Protein AF-A0AAV3P785-F1 (afdb_monomer_lite)

Secondary structure (DSSP, 8-state):
-EEEETTEEEE----HHHHHHHHHHHSPPSS---PPP-------------------------GGGTTT------SS-EEEEES-SS-TT-EEEEETTS-HHHHHHHHHHHHHTGGGS-SSGGG--SS-HHHH-------TT---

Foldseek 3Di:
DWDDDPVGIDDDDDDPVVVVVVVVVPQDDPDDDDDDPDDDDDDDDDDDDDDDDDDDDPPPVDVVVVVPPPVRDPPAAWDWDALDPVCRVLIDTDGPPDDPVVVVVVSVVCNVCVVVDDPDPVSDPDDDCVRVDDDDPDDPPPDD

Radius of gyration: 24.64 Å; chains: 1; bounding box: 55×55×48 Å

Organism: Lithospermum erythrorhizon (NCBI:txid34254)

pLDDT: mean 71.27, std 21.56, range [28.8, 97.62]

Structure (mmCIF, N/CA/C/O backbone):
data_AF-A0AAV3P785-F1
#
_entry.id   AF-A0AAV3P785-F1
#
loop_
_atom_site.group_PDB
_atom_site.id
_atom_site.type_symbol
_atom_site.label_atom_id
_atom_site.label_alt_id
_atom_site.label_comp_id
_atom_site.label_asym_id
_atom_site.label_entity_id
_atom_site.label_seq_id
_atom_site.pdbx_PDB_ins_code
_atom_site.Cartn_x
_atom_site.Cartn_y
_atom_site.Cartn_z
_atom_site.occupancy
_atom_site.B_iso_or_equiv
_atom_site.auth_seq_id
_atom_site.auth_comp_id
_atom_site.auth_asym_id
_atom_site.auth_atom_id
_atom_site.pdbx_PDB_model_num
ATOM 1 N N . MET A 1 1 ? 19.472 12.883 -23.650 1.00 85.12 1 MET A N 1
ATOM 2 C CA . MET A 1 1 ? 18.174 13.030 -24.345 1.00 85.12 1 MET A CA 1
ATOM 3 C C . MET A 1 1 ? 18.385 13.900 -25.568 1.00 85.12 1 MET A C 1
ATOM 5 O O . MET A 1 1 ? 19.008 14.945 -25.435 1.00 85.12 1 MET A O 1
ATOM 9 N N . LYS A 1 2 ? 17.897 13.486 -26.735 1.00 92.38 2 LYS A N 1
ATOM 10 C CA . LYS A 1 2 ? 17.993 14.265 -27.976 1.00 92.38 2 LYS A CA 1
ATOM 11 C C . LYS A 1 2 ? 16.646 14.924 -28.274 1.00 92.38 2 LYS A C 1
ATOM 13 O O . LYS A 1 2 ? 15.620 14.297 -28.031 1.00 92.38 2 LYS A O 1
ATOM 18 N N . PHE A 1 3 ? 16.637 16.168 -28.745 1.00 88.88 3 PHE A N 1
ATOM 19 C CA . PHE A 1 3 ? 15.410 16.920 -29.028 1.00 88.88 3 PHE A CA 1
ATOM 20 C C . PHE A 1 3 ? 15.550 17.790 -30.289 1.00 88.88 3 PHE A C 1
ATOM 22 O O . PHE A 1 3 ? 16.655 18.249 -30.590 1.00 88.88 3 PHE A O 1
ATOM 29 N N . PRO A 1 4 ? 14.461 18.022 -31.046 1.00 86.19 4 PRO A N 1
ATOM 30 C CA . PRO A 1 4 ? 14.509 18.852 -32.246 1.00 86.19 4 PRO A CA 1
ATOM 31 C C . PRO A 1 4 ? 14.792 20.322 -31.917 1.00 86.19 4 PRO A C 1
ATOM 33 O O . PRO A 1 4 ? 14.276 20.869 -30.944 1.00 86.19 4 PRO A O 1
ATOM 36 N N . THR A 1 5 ? 15.580 20.977 -32.761 1.00 92.12 5 THR A N 1
ATOM 37 C CA . THR A 1 5 ? 15.847 22.421 -32.740 1.00 92.12 5 THR A CA 1
ATOM 38 C C . THR A 1 5 ? 15.771 22.978 -34.164 1.00 92.12 5 THR A C 1
ATOM 40 O O . THR A 1 5 ? 15.839 22.223 -35.133 1.00 92.12 5 THR A O 1
ATOM 43 N N . THR A 1 6 ? 15.666 24.301 -34.317 1.00 89.25 6 THR A N 1
ATOM 44 C CA . THR A 1 6 ? 15.613 24.969 -35.635 1.00 89.25 6 THR A CA 1
ATOM 45 C C . THR A 1 6 ? 16.857 24.729 -36.501 1.00 89.25 6 THR A C 1
ATOM 47 O O . THR A 1 6 ? 16.780 24.884 -37.714 1.00 89.25 6 THR A O 1
ATOM 50 N N . GLY A 1 7 ? 17.984 24.329 -35.898 1.00 91.50 7 GLY A N 1
ATOM 51 C CA . GLY A 1 7 ? 19.245 24.017 -36.582 1.00 91.50 7 GLY A CA 1
ATOM 52 C C . GLY A 1 7 ? 19.640 22.535 -36.580 1.00 91.50 7 GLY A C 1
ATOM 53 O O . GLY A 1 7 ? 20.796 22.233 -36.860 1.00 91.50 7 GLY A O 1
ATOM 54 N N . GLY A 1 8 ? 18.735 21.613 -36.230 1.00 90.62 8 GLY A N 1
ATOM 55 C CA . GLY A 1 8 ? 19.022 20.174 -36.176 1.00 90.62 8 GLY A CA 1
ATOM 56 C C . GLY A 1 8 ? 18.657 19.543 -34.835 1.00 90.62 8 GLY A C 1
ATOM 57 O O . GLY A 1 8 ? 17.701 19.956 -34.183 1.00 90.62 8 GLY A O 1
ATOM 58 N N . VAL A 1 9 ? 19.400 18.527 -34.403 1.00 90.19 9 VAL A N 1
ATOM 59 C CA . VAL A 1 9 ? 19.112 17.807 -33.153 1.00 90.19 9 VAL A CA 1
ATOM 60 C C . VAL A 1 9 ? 20.008 18.325 -32.030 1.00 90.19 9 VAL A C 1
ATOM 62 O O . VAL A 1 9 ? 21.229 18.214 -32.105 1.00 90.19 9 VAL A O 1
ATOM 65 N N . GLY A 1 10 ? 19.397 18.865 -30.977 1.00 90.44 10 GLY A N 1
ATOM 66 C CA . GLY A 1 10 ? 20.078 19.200 -29.730 1.00 90.44 10 GLY A CA 1
ATOM 67 C C . GLY A 1 10 ? 20.199 17.980 -28.818 1.00 90.44 10 GLY A C 1
ATOM 68 O O . GLY A 1 10 ? 19.344 17.095 -28.837 1.00 90.44 10 GLY A O 1
ATOM 69 N N . GLU A 1 11 ? 21.246 17.930 -27.995 1.00 93.44 11 GLU A N 1
ATOM 70 C CA . GLU A 1 11 ? 21.455 16.865 -27.012 1.00 93.44 11 GLU A CA 1
ATOM 71 C C . GLU A 1 11 ? 21.589 17.442 -25.596 1.00 93.44 11 GLU A C 1
ATOM 73 O O . GLU A 1 11 ? 22.403 18.324 -25.331 1.00 93.44 11 GLU A O 1
ATOM 78 N N . ALA A 1 12 ? 20.768 16.940 -24.675 1.00 88.81 12 ALA A N 1
ATOM 79 C CA . ALA A 1 12 ? 20.828 17.208 -23.244 1.00 88.81 12 ALA A CA 1
ATOM 80 C C . ALA A 1 12 ? 21.408 15.991 -22.518 1.00 88.81 12 ALA A C 1
ATOM 82 O O . ALA A 1 12 ? 20.797 14.920 -22.508 1.00 88.81 12 ALA A O 1
ATOM 83 N N . LEU A 1 13 ? 22.562 16.157 -21.878 1.00 84.69 13 LEU A N 1
ATOM 84 C CA . LEU A 1 13 ? 23.165 15.134 -21.025 1.00 84.69 13 LEU A CA 1
ATOM 85 C C . LEU A 1 13 ? 22.812 15.410 -19.561 1.00 84.69 13 LEU A C 1
ATOM 87 O O . LEU A 1 13 ? 22.866 16.552 -19.104 1.00 84.69 13 LEU A O 1
ATOM 91 N N . GLY A 1 14 ? 22.427 14.361 -18.836 1.00 86.44 14 GLY A N 1
ATOM 92 C CA . GLY A 1 14 ? 22.225 14.440 -17.393 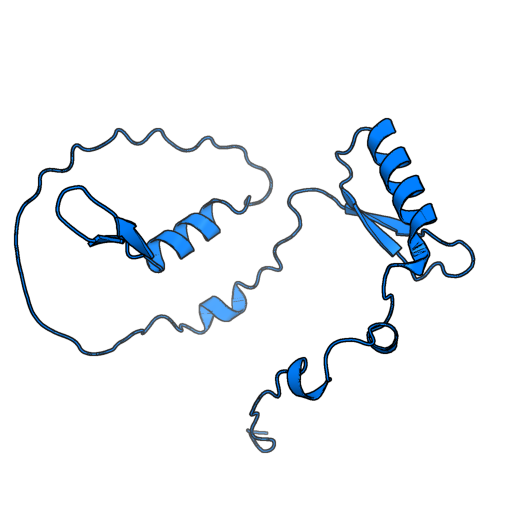1.00 86.44 14 GLY A CA 1
ATOM 93 C C . GLY A 1 14 ? 23.567 14.449 -16.663 1.00 86.44 14 GLY A C 1
ATOM 94 O O . GLY A 1 14 ? 24.469 13.695 -17.013 1.00 86.44 14 GLY A O 1
ATOM 95 N N . ASP A 1 15 ? 23.696 15.281 -15.632 1.00 88.25 15 ASP A N 1
ATOM 96 C CA . ASP A 1 15 ? 24.857 15.282 -14.740 1.00 88.25 15 ASP A CA 1
ATOM 97 C C . ASP A 1 15 ? 24.559 14.377 -13.541 1.00 88.25 15 ASP A C 1
ATOM 99 O O . ASP A 1 15 ? 23.814 14.753 -12.633 1.00 88.25 15 ASP A O 1
ATOM 103 N N . GLN A 1 16 ? 25.124 13.168 -13.550 1.00 82.69 16 GLN A N 1
ATOM 104 C CA . GLN A 1 16 ? 24.885 12.168 -12.509 1.00 82.69 16 GLN A CA 1
ATOM 105 C C . GLN A 1 16 ? 25.326 12.656 -11.121 1.00 82.69 16 GLN A C 1
ATOM 107 O O . GLN A 1 16 ? 24.629 12.392 -10.141 1.00 82.69 16 GLN A O 1
ATOM 112 N N . LYS A 1 17 ? 26.428 13.417 -11.024 1.00 84.94 17 LYS A N 1
ATOM 113 C CA . LYS A 1 17 ? 26.933 13.946 -9.746 1.00 84.94 17 LYS A CA 1
ATOM 114 C C . LYS A 1 17 ? 25.983 14.999 -9.190 1.00 84.94 17 LYS A C 1
ATOM 116 O O . LYS A 1 17 ? 25.589 14.922 -8.028 1.00 84.94 17 LYS A O 1
ATOM 121 N N . ARG A 1 18 ? 25.540 15.945 -10.025 1.00 78.06 18 ARG A N 1
ATOM 122 C CA . ARG A 1 18 ? 24.526 16.932 -9.618 1.00 78.06 18 ARG A CA 1
ATOM 123 C C . ARG A 1 18 ? 23.194 16.283 -9.275 1.00 78.06 18 ARG A C 1
ATOM 125 O O . ARG A 1 18 ? 22.579 16.694 -8.299 1.00 78.06 18 ARG A O 1
ATOM 132 N N . ASN A 1 19 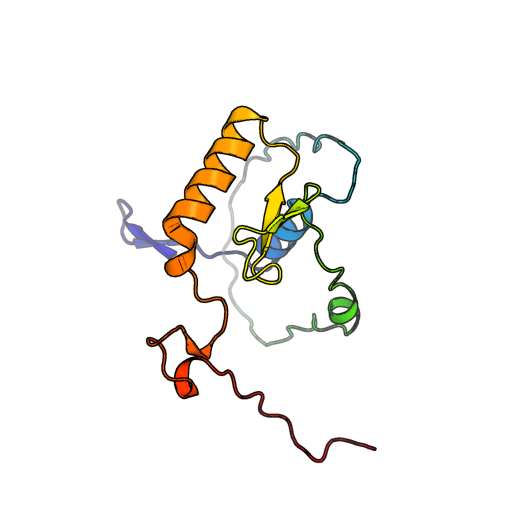? 22.764 15.277 -10.033 1.00 76.94 19 ASN A N 1
ATOM 133 C CA . ASN A 1 19 ? 21.508 14.579 -9.771 1.00 76.94 19 ASN A CA 1
ATOM 134 C C . ASN A 1 19 ? 21.557 13.850 -8.419 1.00 76.94 19 ASN A C 1
ATOM 136 O O . ASN A 1 19 ? 20.662 14.009 -7.590 1.00 76.94 19 ASN A O 1
ATOM 140 N N . ARG A 1 20 ? 22.670 13.162 -8.137 1.00 77.38 20 ARG A N 1
ATOM 141 C CA . ARG A 1 20 ? 22.922 12.514 -6.846 1.00 77.38 20 ARG A CA 1
ATOM 142 C C . ARG A 1 20 ? 22.854 13.505 -5.685 1.00 77.38 20 ARG A C 1
ATOM 144 O O . ARG A 1 20 ? 22.157 13.250 -4.706 1.00 77.38 20 ARG A O 1
ATOM 151 N N . VAL A 1 21 ? 23.525 14.650 -5.812 1.00 77.88 21 VAL A N 1
ATOM 152 C CA . VAL A 1 21 ? 23.503 15.704 -4.786 1.00 77.88 21 VAL A CA 1
ATOM 153 C C . VAL A 1 21 ? 22.098 16.298 -4.628 1.00 77.88 21 VAL A C 1
ATOM 155 O O . VAL A 1 21 ? 21.633 16.453 -3.503 1.00 77.88 21 VAL A O 1
ATOM 158 N N . CYS A 1 22 ? 21.386 16.593 -5.721 1.00 76.81 22 CYS A N 1
ATOM 159 C CA . CYS A 1 22 ? 20.010 17.102 -5.669 1.00 76.81 22 CYS A CA 1
ATOM 160 C C . CYS A 1 22 ? 19.070 16.142 -4.939 1.00 76.81 22 CYS A C 1
ATOM 162 O O . CYS A 1 22 ? 18.327 16.583 -4.068 1.00 76.81 22 CYS A O 1
ATOM 164 N N . TYR A 1 23 ? 19.148 14.847 -5.245 1.00 76.44 23 TYR A N 1
ATOM 165 C CA . TYR A 1 23 ? 18.356 13.820 -4.580 1.00 76.44 23 TYR A CA 1
ATOM 166 C C . TYR A 1 23 ? 18.672 13.739 -3.077 1.00 76.44 23 TYR A C 1
ATOM 168 O O . TYR A 1 23 ? 17.773 13.694 -2.245 1.00 76.44 23 TYR A O 1
ATOM 176 N N . GLN A 1 24 ? 19.952 13.777 -2.697 1.00 77.06 24 GLN A N 1
ATOM 177 C CA . GLN A 1 24 ? 20.350 13.778 -1.283 1.00 77.06 24 GLN A CA 1
ATOM 178 C C . GLN A 1 24 ? 19.868 15.025 -0.524 1.00 77.06 24 GLN A C 1
ATOM 180 O O . GLN A 1 24 ? 19.623 14.953 0.679 1.00 77.06 24 GLN A O 1
ATOM 185 N N . LEU A 1 25 ? 19.752 16.170 -1.202 1.00 76.75 25 LEU A N 1
ATOM 186 C CA . LEU A 1 25 ? 19.262 17.419 -0.615 1.00 76.75 25 LEU A CA 1
ATOM 187 C C . LEU A 1 25 ? 17.733 17.498 -0.547 1.00 76.75 25 LEU A C 1
ATOM 189 O O . LEU A 1 25 ? 17.220 18.163 0.348 1.00 76.75 25 LEU A O 1
ATOM 193 N N . SER A 1 26 ? 17.015 16.864 -1.478 1.00 71.06 26 SER A N 1
ATOM 194 C CA . SER A 1 26 ? 15.549 16.885 -1.517 1.00 71.06 26 SER A CA 1
ATOM 195 C C . SER A 1 26 ? 14.905 15.918 -0.528 1.00 71.06 26 SER A C 1
ATOM 197 O O . SER A 1 26 ? 13.725 16.067 -0.222 1.00 71.06 26 SER A O 1
ATOM 199 N N . VAL A 1 27 ? 15.655 14.941 -0.017 1.00 62.53 27 VAL A N 1
ATOM 200 C CA . VAL A 1 27 ? 15.192 14.073 1.068 1.00 62.53 27 VAL A CA 1
ATOM 201 C C . VAL A 1 27 ? 15.182 14.878 2.377 1.00 62.53 27 VAL A C 1
ATOM 203 O O . VAL A 1 27 ? 16.239 15.361 2.799 1.00 62.53 27 VAL A O 1
ATOM 206 N N . PRO A 1 28 ? 14.024 15.023 3.047 1.00 59.47 28 PRO A N 1
ATOM 207 C CA . PRO A 1 28 ? 13.929 15.737 4.312 1.00 59.47 28 PRO A CA 1
ATOM 208 C C . PRO A 1 28 ? 14.841 15.088 5.354 1.00 59.47 28 PRO A C 1
ATOM 210 O O . PRO A 1 28 ? 14.672 13.927 5.723 1.00 59.47 28 PRO A O 1
ATOM 213 N N . ARG A 1 29 ? 15.825 15.843 5.846 1.00 56.97 29 ARG A N 1
ATOM 214 C CA . ARG A 1 29 ? 16.516 15.485 7.088 1.00 56.97 29 ARG A CA 1
ATOM 215 C C . ARG A 1 29 ? 15.552 15.850 8.208 1.00 56.97 29 ARG A C 1
ATOM 217 O O . ARG A 1 29 ? 15.062 16.976 8.206 1.00 56.97 29 ARG A O 1
ATOM 224 N N . GLY A 1 30 ? 15.241 14.895 9.082 1.00 49.81 30 GLY A N 1
ATOM 225 C CA . GLY A 1 30 ? 14.238 15.035 10.140 1.00 49.81 30 GLY A CA 1
ATOM 226 C C . GLY A 1 30 ? 14.169 16.440 10.755 1.00 49.81 30 GLY A C 1
ATOM 227 O O . GLY A 1 30 ? 15.192 17.023 11.109 1.00 49.81 30 GLY A O 1
ATOM 228 N N . SER A 1 31 ? 12.944 16.971 10.804 1.00 43.19 31 SER A N 1
ATOM 229 C CA . SER A 1 31 ? 12.486 18.108 11.614 1.00 43.19 31 SER A CA 1
ATOM 230 C C . SER A 1 31 ? 13.480 19.263 11.827 1.00 43.19 31 SER A C 1
ATOM 232 O O . SER A 1 31 ? 13.922 19.522 12.944 1.00 43.19 31 SER A O 1
ATOM 234 N N . SER A 1 32 ? 13.780 20.032 10.782 1.00 41.03 32 SER A N 1
ATOM 235 C CA . SER A 1 32 ? 14.023 21.472 10.946 1.00 41.03 32 SER A CA 1
ATOM 236 C C . SER A 1 32 ? 13.842 22.171 9.604 1.00 41.03 32 SER A C 1
ATOM 238 O O . SER A 1 32 ? 14.700 22.088 8.724 1.00 41.03 32 SER A O 1
ATOM 240 N N . LEU A 1 33 ? 12.706 22.851 9.439 1.00 49.06 33 LEU A N 1
ATOM 241 C CA . LEU A 1 33 ? 12.513 23.830 8.375 1.00 49.06 33 LEU A CA 1
ATOM 242 C C . LEU A 1 33 ? 13.620 24.884 8.494 1.00 49.06 33 LEU A C 1
ATOM 244 O O . LEU A 1 33 ? 13.569 25.764 9.351 1.00 49.06 33 LEU A O 1
ATOM 248 N N . LYS A 1 34 ? 14.631 24.806 7.632 1.00 38.78 34 LYS A N 1
ATOM 249 C CA . LYS A 1 34 ? 15.450 25.967 7.293 1.00 38.78 34 LYS A CA 1
ATOM 250 C C . LYS A 1 34 ? 15.325 26.170 5.799 1.00 38.78 34 LYS A C 1
ATOM 252 O O . LYS A 1 34 ? 15.761 25.326 5.018 1.00 38.78 34 LYS A O 1
ATOM 257 N N . GLU A 1 35 ? 14.665 27.264 5.430 1.00 34.25 35 GLU A N 1
ATOM 258 C CA . GLU A 1 35 ? 14.512 27.668 4.038 1.00 34.25 35 GLU A CA 1
ATOM 259 C C . GLU A 1 35 ? 15.870 27.658 3.316 1.00 34.25 35 GLU A C 1
ATOM 261 O O . GLU A 1 35 ? 16.889 28.062 3.891 1.00 34.25 35 GLU A O 1
ATOM 266 N N . PRO A 1 36 ? 15.915 27.219 2.048 1.00 44.34 36 PRO A N 1
ATOM 267 C CA . PRO A 1 36 ? 17.144 27.256 1.278 1.00 44.34 36 PRO A CA 1
ATOM 268 C C . PRO A 1 36 ? 17.557 28.717 1.013 1.00 44.34 36 PRO A C 1
ATOM 270 O O . PRO A 1 36 ? 16.724 29.538 0.618 1.00 44.34 36 PRO A O 1
ATOM 273 N N . PRO A 1 37 ? 18.847 29.076 1.163 1.00 39.22 37 PRO A N 1
ATOM 274 C CA . PRO A 1 37 ? 19.304 30.426 0.870 1.00 39.22 37 PRO A CA 1
ATOM 275 C C . PRO A 1 37 ? 19.138 30.728 -0.625 1.00 39.22 37 PRO A C 1
ATOM 277 O O . PRO A 1 37 ? 19.640 29.997 -1.485 1.00 39.22 37 PRO A O 1
ATOM 280 N N . LYS A 1 38 ? 18.458 31.840 -0.934 1.00 40.94 38 LYS A N 1
ATOM 281 C CA . LYS A 1 38 ? 18.265 32.377 -2.290 1.00 40.94 38 LYS A CA 1
ATOM 282 C C . LYS A 1 38 ? 19.623 32.668 -2.944 1.00 40.94 38 LYS A C 1
ATOM 284 O O . LYS A 1 38 ? 20.186 33.749 -2.775 1.00 40.94 38 LYS A O 1
ATOM 289 N N . LYS A 1 39 ? 20.167 31.724 -3.717 1.00 43.03 39 LYS A N 1
ATOM 290 C CA . LYS A 1 39 ? 21.368 31.969 -4.530 1.00 43.03 39 LYS A CA 1
ATOM 291 C C . LYS A 1 39 ? 20.976 32.726 -5.800 1.00 43.03 39 LYS A C 1
ATOM 293 O O . LYS A 1 39 ? 20.261 32.213 -6.659 1.00 43.03 39 LYS A O 1
ATOM 298 N N . LYS A 1 40 ? 21.446 33.973 -5.899 1.00 38.12 40 LYS A N 1
ATOM 299 C CA . LYS A 1 40 ? 21.313 34.842 -7.075 1.00 38.12 40 LYS A CA 1
ATOM 300 C C . LYS A 1 40 ? 21.869 34.135 -8.318 1.00 38.12 40 LYS A C 1
ATOM 302 O O . LYS A 1 40 ? 22.976 33.602 -8.295 1.00 38.12 40 LYS A O 1
ATOM 307 N N . ARG A 1 41 ? 21.100 34.163 -9.410 1.00 39.19 41 ARG A N 1
ATOM 308 C CA . ARG A 1 41 ? 21.475 33.639 -10.731 1.00 39.19 41 ARG A CA 1
ATOM 309 C C . ARG A 1 41 ? 22.744 34.347 -11.213 1.00 39.19 41 ARG A C 1
ATOM 311 O O . ARG A 1 41 ? 22.696 35.533 -11.522 1.00 39.19 41 ARG A O 1
ATOM 318 N N . HIS A 1 42 ? 23.868 33.638 -11.288 1.00 36.91 42 HIS A N 1
ATOM 319 C CA . HIS A 1 42 ? 25.028 34.130 -12.028 1.00 36.91 42 HIS A CA 1
ATOM 320 C C . HIS A 1 42 ? 24.794 33.930 -13.526 1.00 36.91 42 HIS A C 1
ATOM 322 O O . HIS A 1 42 ? 24.480 32.835 -13.996 1.00 36.91 42 HIS A O 1
ATOM 328 N N . LYS A 1 43 ? 24.890 35.042 -14.255 1.00 41.59 43 LYS A N 1
ATOM 329 C CA . LYS A 1 43 ? 24.795 35.132 -15.708 1.00 41.59 43 LYS A CA 1
ATOM 330 C C . LYS A 1 43 ? 25.945 34.325 -16.312 1.00 41.59 43 LYS A C 1
ATOM 332 O O . LYS A 1 43 ? 27.108 34.568 -16.012 1.00 41.59 43 LYS A O 1
ATOM 337 N N . ARG A 1 44 ? 25.606 33.318 -17.112 1.00 35.97 44 ARG A N 1
ATOM 338 C CA . ARG A 1 44 ? 26.562 32.399 -17.730 1.00 35.97 44 ARG A CA 1
ATOM 339 C C . ARG A 1 44 ? 27.148 33.067 -18.976 1.00 35.97 44 ARG A C 1
ATOM 341 O O . ARG A 1 44 ? 26.490 33.083 -20.012 1.00 35.97 44 ARG A O 1
ATOM 348 N N . ASN A 1 45 ? 28.355 33.616 -18.861 1.00 29.86 45 ASN A N 1
ATOM 349 C CA . ASN A 1 45 ? 29.203 33.896 -20.018 1.00 29.86 45 ASN A CA 1
ATOM 350 C C . ASN A 1 45 ? 29.814 32.566 -20.484 1.00 29.86 45 ASN A C 1
ATOM 352 O O . ASN A 1 45 ? 30.440 31.860 -19.697 1.00 29.86 45 ASN A O 1
ATOM 356 N N . SER A 1 46 ? 29.606 32.208 -21.748 1.00 42.38 46 SER A N 1
ATOM 357 C CA . SER A 1 46 ? 30.442 31.243 -22.474 1.00 42.38 46 SER A CA 1
ATOM 358 C C . SER A 1 46 ? 31.856 31.814 -22.626 1.00 42.38 46 SER A C 1
ATOM 360 O O . SER A 1 46 ? 31.977 33.021 -22.848 1.00 42.38 46 SER A O 1
ATOM 362 N N . PRO A 1 47 ? 32.918 30.996 -22.519 1.00 40.91 47 PRO A N 1
ATOM 363 C CA . PRO A 1 47 ? 33.551 30.519 -23.758 1.00 40.91 47 PRO A CA 1
ATOM 364 C C . PRO A 1 47 ? 34.266 29.151 -23.643 1.00 40.91 47 PRO A C 1
ATOM 366 O O . PRO A 1 47 ? 34.577 28.685 -22.554 1.00 40.91 47 PRO A O 1
ATOM 369 N N . GLY A 1 48 ? 34.627 28.575 -24.796 1.00 28.80 48 GLY A N 1
ATOM 370 C CA . GLY A 1 48 ? 35.919 27.885 -24.932 1.00 28.80 48 GLY A CA 1
ATOM 371 C C . GLY A 1 48 ? 35.914 26.359 -25.05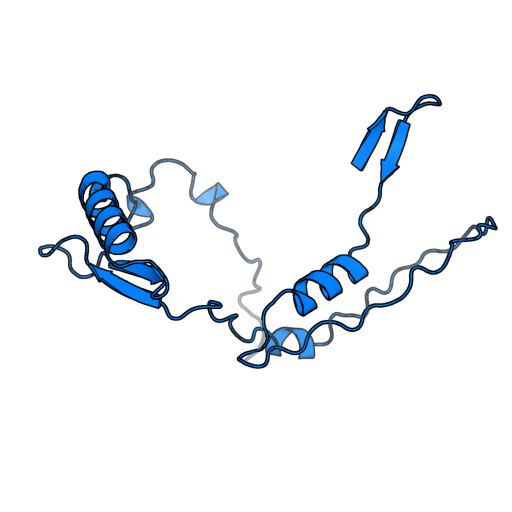3 1.00 28.80 48 GLY A C 1
ATOM 372 O O . GLY A 1 48 ? 35.639 25.632 -24.109 1.00 28.80 48 GLY A O 1
ATOM 373 N N . ILE A 1 49 ? 36.316 25.900 -26.236 1.00 42.00 49 ILE A N 1
ATOM 374 C CA . ILE A 1 49 ? 36.719 24.539 -26.613 1.00 42.00 49 ILE A CA 1
ATOM 375 C C . ILE A 1 49 ? 37.975 24.109 -25.842 1.00 42.00 49 ILE A C 1
ATOM 377 O O . ILE A 1 49 ? 38.988 24.790 -25.973 1.00 42.00 49 ILE A O 1
ATOM 381 N N . MET A 1 50 ? 37.974 22.943 -25.178 1.00 32.22 50 MET A N 1
ATOM 382 C CA . MET A 1 50 ? 39.197 22.153 -24.936 1.00 32.22 50 MET A CA 1
ATOM 383 C C . MET A 1 50 ? 38.878 20.650 -25.067 1.00 32.22 50 MET A C 1
ATOM 385 O O . MET A 1 50 ? 37.934 20.155 -24.452 1.00 32.22 50 MET A O 1
ATOM 389 N N . LYS A 1 51 ? 39.632 19.943 -25.918 1.00 35.97 51 LYS A N 1
ATOM 390 C CA . LYS A 1 51 ? 39.558 18.488 -26.142 1.00 35.97 51 LYS A CA 1
ATOM 391 C C . LYS A 1 51 ? 40.517 17.738 -25.197 1.00 35.97 51 LYS A C 1
ATOM 393 O O . LYS A 1 51 ? 41.432 18.337 -24.650 1.00 35.97 51 LYS A O 1
ATOM 398 N N . THR A 1 52 ? 40.317 16.415 -25.158 1.00 35.25 52 THR A N 1
ATOM 399 C CA . THR A 1 52 ? 41.199 15.315 -24.705 1.00 35.25 52 THR A CA 1
ATOM 400 C C . THR A 1 52 ? 41.412 15.139 -23.202 1.00 35.25 52 THR A C 1
ATOM 402 O O . THR A 1 52 ? 42.091 15.937 -22.566 1.00 35.25 52 THR A O 1
ATOM 405 N N . THR A 1 53 ? 40.928 14.017 -22.654 1.00 30.05 53 THR A N 1
ATOM 406 C CA . THR A 1 53 ? 41.726 12.819 -22.279 1.00 30.05 53 THR A CA 1
ATOM 407 C C . THR A 1 53 ? 40.875 11.960 -21.327 1.00 30.05 53 THR A C 1
ATOM 409 O O . THR A 1 53 ? 40.548 12.396 -20.229 1.00 30.05 53 THR A O 1
ATOM 412 N N . HIS A 1 54 ? 40.488 10.750 -21.740 1.00 39.53 54 HIS A N 1
ATOM 413 C CA . HIS A 1 54 ? 40.131 9.671 -20.802 1.00 39.53 54 HIS A CA 1
ATOM 414 C C . HIS A 1 54 ? 41.452 9.002 -20.375 1.00 39.53 54 HIS A C 1
ATOM 416 O O . HIS A 1 54 ? 42.328 8.874 -21.234 1.00 39.53 54 HIS A O 1
ATOM 422 N N . PRO A 1 55 ? 41.639 8.600 -19.101 1.00 40.69 55 PRO A N 1
ATOM 423 C CA . PRO A 1 55 ? 41.000 7.374 -18.618 1.00 40.69 55 PRO A CA 1
ATOM 424 C C . PRO A 1 55 ? 40.429 7.434 -17.187 1.00 40.69 55 PRO A C 1
ATOM 426 O O . PRO A 1 55 ? 40.963 8.077 -16.292 1.00 40.69 55 PRO A O 1
ATOM 429 N N . LEU A 1 56 ? 39.319 6.707 -17.026 1.00 46.00 56 LEU A N 1
ATOM 430 C CA . LEU A 1 56 ? 38.954 5.843 -15.896 1.00 46.00 56 LEU A CA 1
ATOM 431 C C . LEU A 1 56 ? 39.640 6.115 -14.543 1.00 46.00 56 LEU A C 1
ATOM 433 O O . LEU A 1 56 ? 40.749 5.653 -14.299 1.00 46.00 56 LEU A O 1
ATOM 437 N N . ALA A 1 57 ? 38.892 6.727 -13.626 1.00 33.81 57 ALA A N 1
ATOM 438 C CA . ALA A 1 57 ? 38.962 6.428 -12.199 1.00 33.81 57 ALA A CA 1
ATOM 439 C C . ALA A 1 57 ? 37.676 6.938 -11.532 1.00 33.81 57 ALA A C 1
ATOM 441 O O . ALA A 1 57 ? 37.654 8.011 -10.932 1.00 33.81 57 ALA A O 1
ATOM 442 N N . ASP A 1 58 ? 36.593 6.164 -11.618 1.00 43.22 58 ASP A N 1
ATOM 443 C CA . ASP A 1 58 ? 35.501 6.274 -10.645 1.00 43.22 58 ASP A CA 1
ATOM 444 C C . ASP A 1 58 ? 35.978 5.655 -9.320 1.00 43.22 58 ASP A C 1
ATOM 446 O O . ASP A 1 58 ? 35.528 4.599 -8.883 1.00 43.22 58 ASP A O 1
ATOM 450 N N . GLN A 1 59 ? 36.955 6.304 -8.682 1.00 48.53 59 GLN A N 1
ATOM 451 C CA . GLN A 1 59 ? 37.256 6.094 -7.271 1.00 48.53 59 GLN A CA 1
ATOM 452 C C . GLN A 1 59 ? 36.257 6.912 -6.453 1.00 48.53 59 GLN A C 1
ATOM 454 O O . GLN A 1 59 ? 36.580 7.966 -5.922 1.00 48.53 59 GLN A O 1
ATOM 459 N N . ASP A 1 60 ? 35.019 6.433 -6.390 1.00 42.38 60 ASP A N 1
ATOM 460 C CA . ASP A 1 60 ? 34.054 6.891 -5.385 1.00 42.38 60 ASP A CA 1
ATOM 461 C C . ASP A 1 60 ? 33.200 5.721 -4.876 1.00 42.38 60 ASP A C 1
ATOM 463 O O . ASP A 1 60 ? 32.015 5.847 -4.594 1.00 42.38 60 ASP A O 1
ATOM 467 N N . ASN A 1 61 ? 33.812 4.536 -4.779 1.00 43.72 61 ASN A N 1
ATOM 468 C CA . ASN A 1 61 ? 33.253 3.409 -4.035 1.00 43.72 61 ASN A CA 1
ATOM 469 C C . ASN A 1 61 ? 34.002 3.252 -2.707 1.00 43.72 61 ASN A C 1
ATOM 471 O O . ASN A 1 61 ? 34.511 2.179 -2.383 1.00 43.72 61 ASN A O 1
ATOM 475 N N . SER A 1 62 ? 34.123 4.356 -1.958 1.00 39.91 62 SER A N 1
ATOM 476 C CA . SER A 1 62 ? 34.525 4.264 -0.557 1.00 39.91 62 SER A CA 1
ATOM 477 C C . SER A 1 62 ? 33.502 3.377 0.170 1.00 39.91 62 SER A C 1
ATOM 479 O O . SER A 1 62 ? 32.297 3.638 0.068 1.00 39.91 62 SER A O 1
ATOM 481 N N . PRO A 1 63 ? 33.936 2.359 0.937 1.00 45.44 63 PRO A N 1
ATOM 482 C CA . PRO A 1 63 ? 33.053 1.521 1.751 1.00 45.44 63 PRO A CA 1
ATOM 483 C C . PRO A 1 63 ? 32.120 2.316 2.682 1.00 45.44 63 PRO A C 1
ATOM 485 O O . PRO A 1 63 ? 31.071 1.811 3.072 1.00 45.44 63 PRO A O 1
ATOM 488 N N . GLN A 1 64 ? 32.451 3.577 2.984 1.00 44.44 64 GLN A N 1
ATOM 489 C CA . GLN A 1 64 ? 31.637 4.475 3.811 1.00 44.44 64 GLN A CA 1
ATOM 490 C C . GLN A 1 64 ? 30.276 4.845 3.196 1.00 44.44 64 GLN A C 1
ATOM 492 O O . GLN A 1 64 ? 29.362 5.237 3.926 1.00 44.44 64 GLN A O 1
ATOM 497 N N . GLU A 1 65 ? 30.077 4.692 1.881 1.00 45.97 65 GLU A N 1
ATOM 498 C CA . GLU A 1 65 ? 28.749 4.905 1.285 1.00 45.97 65 GLU A CA 1
ATOM 499 C C . GLU A 1 65 ? 27.790 3.729 1.528 1.00 45.97 65 GLU A C 1
ATOM 501 O O . GLU A 1 65 ? 26.572 3.914 1.516 1.00 45.97 65 GLU A O 1
ATOM 506 N N . ARG A 1 66 ? 28.312 2.526 1.815 1.00 45.16 66 ARG A N 1
ATOM 507 C CA . ARG A 1 66 ? 27.479 1.346 2.115 1.00 45.16 66 ARG A CA 1
ATOM 508 C C . ARG A 1 66 ? 26.818 1.439 3.493 1.00 45.16 66 ARG A C 1
ATOM 510 O O . ARG A 1 66 ? 25.698 0.966 3.658 1.00 45.16 66 ARG A O 1
ATOM 517 N N . GLU A 1 67 ? 27.453 2.117 4.449 1.00 43.97 67 GLU A N 1
ATOM 518 C CA . GLU A 1 67 ? 26.896 2.361 5.791 1.00 43.97 67 GLU A CA 1
ATOM 519 C C . GLU A 1 67 ? 25.846 3.479 5.838 1.00 43.97 67 GLU A C 1
ATOM 521 O O . GLU A 1 67 ? 25.084 3.585 6.799 1.00 43.97 67 GLU A O 1
ATOM 526 N N . SER A 1 68 ? 25.748 4.309 4.798 1.00 46.97 68 SER A N 1
ATOM 527 C CA . SER A 1 68 ? 24.773 5.405 4.737 1.00 46.97 68 SER A CA 1
ATOM 528 C C . SER A 1 68 ? 23.477 5.042 4.007 1.00 46.97 68 SER A C 1
ATOM 530 O O . SER A 1 68 ? 22.647 5.917 3.744 1.00 46.97 68 SER A O 1
ATOM 532 N N . LEU A 1 69 ? 23.193 3.741 3.864 1.00 48.88 69 LEU A N 1
ATOM 533 C CA . LEU A 1 69 ? 21.820 3.227 3.881 1.00 48.88 69 LEU A CA 1
ATOM 534 C C . LEU A 1 69 ? 21.193 3.451 5.273 1.00 48.88 69 LEU A C 1
ATOM 536 O O . LEU A 1 69 ? 20.659 2.533 5.892 1.00 48.88 69 LEU A O 1
ATOM 540 N N . LYS A 1 70 ? 21.200 4.694 5.778 1.00 54.94 70 LYS A N 1
ATOM 541 C CA . LYS A 1 70 ? 20.162 5.132 6.706 1.00 54.94 70 LYS A CA 1
ATOM 542 C C . LYS A 1 70 ? 18.864 4.818 5.983 1.00 54.94 70 LYS A C 1
ATOM 544 O O . LYS A 1 70 ? 18.559 5.478 4.988 1.00 54.94 70 LYS A O 1
ATOM 549 N N . LYS A 1 71 ? 18.176 3.754 6.417 1.00 57.25 71 LYS A N 1
ATOM 550 C CA . LYS A 1 71 ? 16.852 3.372 5.921 1.00 57.25 71 LYS A CA 1
ATOM 551 C C . LYS A 1 71 ? 16.048 4.661 5.882 1.00 57.25 71 LYS A C 1
ATOM 553 O O . LYS A 1 71 ? 15.813 5.266 6.926 1.00 57.25 71 LYS A O 1
ATOM 558 N N . ARG A 1 72 ? 15.776 5.152 4.673 1.00 65.56 72 ARG A N 1
ATOM 559 C CA . ARG A 1 72 ? 15.077 6.419 4.486 1.00 65.56 72 ARG A CA 1
ATOM 560 C C . ARG A 1 72 ? 13.710 6.213 5.106 1.00 65.56 72 ARG A C 1
ATOM 562 O O . ARG A 1 72 ? 12.951 5.370 4.635 1.00 65.56 72 ARG A O 1
ATOM 569 N N . SER A 1 73 ? 13.456 6.889 6.217 1.00 69.62 73 SER A N 1
ATOM 570 C CA . SER A 1 73 ? 12.147 6.849 6.839 1.00 69.62 73 SER A CA 1
ATOM 571 C C . SER A 1 73 ? 11.182 7.637 5.956 1.00 69.62 73 SER A C 1
ATOM 573 O O . SER A 1 73 ? 11.596 8.631 5.343 1.00 69.62 73 SER A O 1
ATOM 575 N N . PRO A 1 74 ? 9.913 7.217 5.874 1.00 77.81 74 PRO A N 1
ATOM 576 C CA . PRO A 1 74 ? 8.866 8.049 5.304 1.00 77.81 74 PRO A CA 1
ATOM 577 C C . PRO A 1 74 ? 8.916 9.465 5.902 1.00 77.81 74 PRO A C 1
ATOM 579 O O . PRO A 1 74 ? 9.323 9.650 7.052 1.00 77.81 74 PRO A O 1
ATOM 582 N N . HIS A 1 75 ? 8.569 10.472 5.096 1.00 80.88 75 HIS A N 1
ATOM 583 C CA . HIS A 1 75 ? 8.558 11.866 5.557 1.00 80.88 75 HIS A CA 1
ATOM 584 C C . HIS A 1 75 ? 7.508 12.099 6.650 1.00 80.88 75 HIS A C 1
ATOM 586 O O . HIS A 1 75 ? 7.678 12.978 7.491 1.00 80.88 75 HIS A O 1
ATOM 592 N N . GLU A 1 76 ? 6.457 11.289 6.628 1.00 88.88 76 GLU A N 1
ATOM 593 C CA . GLU A 1 76 ? 5.348 11.305 7.564 1.00 88.88 76 GLU A CA 1
ATOM 594 C C . GLU A 1 76 ? 5.268 10.004 8.354 1.00 88.88 76 GLU A C 1
ATOM 596 O O . GLU A 1 76 ? 5.805 8.974 7.941 1.00 88.88 76 GLU A O 1
ATOM 601 N N . GLU A 1 77 ? 4.587 10.048 9.492 1.00 91.81 77 GLU A N 1
ATOM 602 C CA . GLU A 1 77 ? 4.267 8.837 10.232 1.00 91.81 77 GLU A CA 1
ATOM 603 C C . GLU A 1 77 ? 3.243 8.004 9.454 1.00 91.81 77 GLU A C 1
ATOM 605 O O . GLU A 1 77 ? 2.339 8.538 8.808 1.00 91.81 77 GLU A O 1
ATOM 610 N N . LEU A 1 78 ? 3.425 6.684 9.487 1.00 94.94 78 LEU A N 1
ATOM 611 C CA . LEU A 1 78 ? 2.538 5.741 8.824 1.00 94.94 78 LEU A CA 1
ATOM 612 C C . LEU A 1 78 ? 1.855 4.879 9.873 1.00 94.94 78 LEU A C 1
ATOM 614 O O . LEU A 1 78 ? 2.537 4.254 10.688 1.00 94.94 78 LEU A O 1
ATOM 618 N N . GLU A 1 79 ? 0.542 4.771 9.779 1.00 95.12 79 GLU A N 1
ATOM 619 C CA . GLU A 1 79 ? -0.242 3.810 10.542 1.00 95.12 79 GLU A CA 1
ATOM 620 C C . GLU A 1 79 ? -0.468 2.526 9.742 1.00 95.12 79 GLU A C 1
ATOM 622 O O . GLU A 1 79 ? -0.441 2.527 8.509 1.00 95.12 79 GLU A O 1
ATOM 627 N N . VAL A 1 80 ? -0.651 1.416 10.453 1.00 95.38 80 VAL A N 1
ATOM 628 C CA . VAL A 1 80 ? -0.906 0.098 9.867 1.00 95.38 80 VAL A CA 1
ATOM 629 C C . VAL A 1 80 ? -2.400 -0.183 9.949 1.00 95.38 80 VAL A C 1
ATOM 631 O O . VAL A 1 80 ? -2.966 -0.156 11.038 1.00 95.38 80 VAL A O 1
ATOM 634 N N . VAL A 1 81 ? -3.019 -0.473 8.808 1.00 93.88 81 VAL A N 1
ATOM 635 C CA . VAL A 1 81 ? -4.458 -0.732 8.693 1.00 93.88 81 VAL A CA 1
ATOM 636 C C . VAL A 1 81 ? -4.680 -2.116 8.095 1.00 93.88 81 VAL A C 1
ATOM 638 O O . VAL A 1 81 ? -4.171 -2.406 7.011 1.00 93.88 81 VAL A O 1
ATOM 641 N N . SER A 1 82 ? -5.448 -2.965 8.779 1.00 92.56 82 SER A N 1
ATOM 642 C CA . SER A 1 82 ? -5.951 -4.232 8.242 1.00 92.56 82 SER A CA 1
ATOM 643 C C . SER A 1 82 ? -7.230 -3.997 7.436 1.00 92.56 82 SER A C 1
ATOM 645 O O . SER A 1 82 ? -8.119 -3.251 7.848 1.00 92.56 82 SER A O 1
ATOM 647 N N . LEU A 1 83 ? -7.325 -4.619 6.259 1.00 88.00 83 LEU A N 1
ATOM 648 C CA . LEU A 1 83 ? -8.503 -4.480 5.390 1.00 88.00 83 LEU A CA 1
ATOM 649 C C . LEU A 1 83 ? -9.488 -5.644 5.507 1.00 88.00 83 LEU A C 1
ATOM 651 O O . LEU A 1 83 ? -10.626 -5.519 5.056 1.00 88.00 83 LEU A O 1
ATOM 655 N N . ASN A 1 84 ? -9.054 -6.771 6.070 1.00 84.94 84 ASN A N 1
ATOM 656 C CA . ASN A 1 84 ? -9.872 -7.957 6.268 1.00 84.94 84 ASN A CA 1
ATOM 657 C C . ASN A 1 84 ? -9.741 -8.426 7.722 1.00 84.94 84 ASN A C 1
ATOM 659 O O . ASN A 1 84 ? -8.627 -8.589 8.212 1.00 84.94 84 ASN A O 1
ATOM 663 N N . GLU A 1 85 ? -10.865 -8.634 8.406 1.00 83.75 85 GLU A N 1
ATOM 664 C CA . GLU A 1 85 ? -10.868 -9.172 9.774 1.00 83.75 85 GLU A CA 1
ATOM 665 C C . GLU A 1 85 ? -10.493 -10.659 9.796 1.00 83.75 85 GLU A C 1
ATOM 667 O O . GLU A 1 85 ? -9.898 -11.127 10.763 1.00 83.75 85 GLU A O 1
ATOM 672 N N . GLU A 1 86 ? -10.791 -11.385 8.715 1.00 88.75 86 GLU A N 1
ATOM 673 C CA . GLU A 1 86 ? -10.459 -12.808 8.576 1.00 88.75 86 GLU A CA 1
ATOM 674 C C . GLU A 1 86 ? -8.962 -13.042 8.321 1.00 88.75 86 GLU A C 1
ATOM 676 O O . GLU A 1 86 ? -8.438 -14.101 8.654 1.00 88.75 86 GLU A O 1
ATOM 681 N N . GLU A 1 87 ? -8.275 -12.045 7.756 1.00 88.06 87 GLU A N 1
ATOM 682 C CA . GLU A 1 87 ? -6.861 -12.098 7.358 1.00 88.06 87 GLU A CA 1
ATOM 683 C C . GLU A 1 87 ? -6.131 -10.837 7.862 1.00 88.06 87 GLU A C 1
ATOM 685 O O . GLU A 1 87 ? -5.791 -9.940 7.079 1.00 88.06 87 GLU A O 1
ATOM 690 N N . PRO A 1 88 ? -5.932 -10.705 9.187 1.00 89.19 88 PRO A N 1
ATOM 691 C CA . PRO A 1 88 ? -5.392 -9.495 9.808 1.00 89.19 88 PRO A CA 1
ATOM 692 C C . PRO A 1 88 ? -3.932 -9.205 9.429 1.00 89.19 88 PRO A C 1
ATOM 694 O O . PRO A 1 88 ? -3.460 -8.086 9.620 1.00 89.19 88 PRO A O 1
ATOM 697 N N . GLU A 1 89 ? -3.208 -10.183 8.887 1.00 89.44 89 GLU A N 1
ATOM 698 C CA . GLU A 1 89 ? -1.854 -10.030 8.354 1.00 89.44 89 GLU A CA 1
ATOM 699 C C . GLU A 1 89 ? -1.811 -9.203 7.060 1.00 89.44 89 GLU A C 1
ATOM 701 O O . GLU A 1 89 ? -0.785 -8.588 6.744 1.00 89.44 89 GLU A O 1
ATOM 706 N N . LYS A 1 90 ? -2.933 -9.127 6.335 1.00 89.94 90 LYS A N 1
ATOM 707 C CA . LYS A 1 90 ? -3.079 -8.358 5.097 1.00 89.94 90 LYS A CA 1
ATOM 708 C C . LYS A 1 90 ? -3.297 -6.879 5.409 1.00 89.94 90 LYS A C 1
ATOM 710 O O . LYS A 1 90 ? -4.422 -6.373 5.484 1.00 89.94 90 LYS A O 1
ATOM 715 N N . THR A 1 91 ? -2.182 -6.179 5.611 1.00 93.69 91 THR A N 1
ATOM 716 C CA . THR A 1 91 ? -2.160 -4.782 6.062 1.00 93.69 91 THR A CA 1
ATOM 717 C C . THR A 1 91 ? -1.587 -3.810 5.034 1.00 93.69 91 THR A C 1
ATOM 719 O O . THR A 1 91 ? -0.712 -4.145 4.235 1.00 93.69 91 THR A O 1
ATOM 722 N N . PHE A 1 92 ? -2.055 -2.564 5.097 1.00 93.50 92 PHE A N 1
ATOM 723 C CA . PHE A 1 92 ? -1.495 -1.419 4.383 1.00 93.50 92 PHE A CA 1
ATOM 724 C C . PHE A 1 92 ? -0.894 -0.412 5.358 1.00 93.50 92 PHE A C 1
ATOM 726 O O . PHE A 1 92 ? -1.310 -0.318 6.511 1.00 93.50 92 PHE A O 1
ATOM 733 N N . ARG A 1 93 ? 0.076 0.371 4.876 1.00 93.81 93 ARG A N 1
ATOM 734 C CA . ARG A 1 93 ? 0.637 1.507 5.613 1.00 93.81 93 ARG A CA 1
ATOM 735 C C . ARG A 1 93 ? 0.115 2.803 5.010 1.00 93.81 93 ARG A C 1
ATOM 737 O O . ARG A 1 93 ? 0.401 3.079 3.847 1.00 93.81 93 ARG A O 1
ATOM 744 N N . ILE A 1 94 ? -0.640 3.573 5.785 1.00 95.00 94 ILE A N 1
ATOM 745 C CA . ILE A 1 94 ? -1.304 4.805 5.340 1.00 95.00 94 ILE A CA 1
ATOM 746 C C . ILE A 1 94 ? -0.701 5.998 6.086 1.00 95.00 94 ILE A C 1
ATOM 748 O O . ILE A 1 94 ? -0.366 5.897 7.264 1.00 95.00 94 ILE A O 1
ATOM 752 N N . GLY A 1 95 ? -0.521 7.119 5.387 1.00 94.75 95 GLY A N 1
ATOM 753 C CA . GLY A 1 95 ? -0.027 8.365 5.972 1.00 94.75 95 GLY A CA 1
ATOM 754 C C . GLY A 1 95 ? -1.004 8.972 6.973 1.00 94.75 95 GLY A C 1
ATOM 755 O O . GLY A 1 95 ? -2.193 9.105 6.680 1.00 94.75 95 GLY A O 1
ATOM 756 N N . THR A 1 96 ? -0.502 9.393 8.134 1.00 94.12 96 THR A N 1
ATOM 757 C CA . THR A 1 96 ? -1.335 9.951 9.216 1.00 94.12 96 THR A CA 1
ATOM 758 C C . THR A 1 96 ? -1.792 11.392 8.972 1.00 94.12 96 THR A C 1
ATOM 760 O O . THR A 1 96 ? -2.652 11.894 9.689 1.00 94.12 96 THR A O 1
ATOM 763 N N . GLN A 1 97 ? -1.253 12.077 7.957 1.00 95.06 97 GLN A N 1
ATOM 764 C CA . GLN A 1 97 ? -1.585 13.477 7.653 1.00 95.06 97 GLN A CA 1
ATOM 765 C C . GLN A 1 97 ? -2.814 13.649 6.747 1.00 95.06 97 GLN A C 1
ATOM 767 O O . GLN A 1 97 ? -3.165 14.776 6.387 1.00 95.06 97 GLN A O 1
ATOM 772 N N . LEU A 1 98 ? -3.470 12.556 6.347 1.00 94.31 98 LEU A N 1
ATOM 773 C CA . LEU A 1 98 ? -4.715 12.632 5.587 1.00 94.31 98 LEU A CA 1
ATOM 774 C C . LEU A 1 98 ? -5.840 13.222 6.448 1.00 94.31 98 LEU A C 1
ATOM 776 O O . LEU A 1 98 ? -5.922 12.978 7.650 1.00 94.31 98 LEU A O 1
ATOM 780 N N . SER A 1 99 ? -6.750 13.977 5.823 1.00 96.94 99 SER A N 1
ATOM 781 C CA . SER A 1 99 ? -7.975 14.378 6.518 1.00 96.94 99 SER A CA 1
ATOM 782 C C . SER A 1 99 ? -8.796 13.131 6.878 1.00 96.94 99 SER A C 1
ATOM 784 O O . SER A 1 99 ? -8.784 12.162 6.113 1.00 96.94 99 SER A O 1
ATOM 786 N N . PRO A 1 100 ? -9.565 13.149 7.982 1.00 96.25 100 PRO A N 1
ATOM 787 C CA . PRO A 1 100 ? -10.373 11.998 8.388 1.00 96.25 100 PRO A CA 1
ATOM 788 C C . PRO A 1 100 ? -11.326 11.510 7.289 1.00 96.25 100 PRO A C 1
ATOM 790 O O . PRO A 1 100 ? -11.584 10.317 7.164 1.00 96.25 100 PRO A O 1
ATOM 793 N N . GLU A 1 101 ? -11.840 12.422 6.464 1.00 97.62 101 GLU A N 1
ATOM 794 C CA . GLU A 1 101 ? -12.693 12.077 5.328 1.00 97.62 101 GLU A CA 1
ATOM 795 C C . GLU A 1 101 ? -11.938 11.269 4.262 1.00 97.62 101 GLU A C 1
ATOM 797 O O . GLU A 1 101 ? -12.362 10.163 3.923 1.00 97.62 101 GLU A O 1
ATOM 802 N N . HIS A 1 102 ? -10.805 11.779 3.766 1.00 97.44 102 HIS A N 1
ATOM 803 C CA . HIS A 1 102 ? -10.015 11.096 2.736 1.00 97.44 102 HIS A CA 1
ATOM 804 C C . HIS A 1 102 ? -9.415 9.789 3.244 1.00 97.44 102 HIS A C 1
ATOM 806 O O . HIS A 1 102 ? -9.349 8.809 2.508 1.00 97.44 102 HIS A O 1
ATOM 812 N N . HIS A 1 103 ? -9.004 9.772 4.508 1.00 96.06 103 HIS A N 1
ATOM 813 C CA . HIS A 1 103 ? -8.499 8.586 5.180 1.00 96.06 103 HIS A CA 1
ATOM 814 C C . HIS A 1 103 ? -9.532 7.449 5.160 1.00 96.06 103 HIS A C 1
ATOM 816 O O . HIS A 1 103 ? -9.263 6.367 4.636 1.00 96.06 103 HIS A O 1
ATOM 822 N N . ASN A 1 104 ? -10.764 7.730 5.589 1.00 95.44 104 ASN A N 1
ATOM 823 C CA . ASN A 1 104 ? -11.850 6.751 5.566 1.00 95.44 104 ASN A CA 1
ATOM 824 C C . ASN A 1 104 ? -12.259 6.341 4.143 1.00 95.44 104 ASN A C 1
ATOM 826 O O . ASN A 1 104 ? -12.579 5.175 3.903 1.00 95.44 104 ASN A O 1
ATOM 830 N N . GLN A 1 105 ? -12.274 7.279 3.191 1.00 97.00 105 GLN A N 1
ATOM 831 C CA . GLN A 1 105 ? -12.555 6.970 1.784 1.00 97.00 105 GLN A CA 1
ATOM 832 C C . GLN A 1 105 ? -11.495 6.032 1.193 1.00 97.00 105 GLN A C 1
ATOM 834 O O . GLN A 1 105 ? -11.850 5.078 0.498 1.00 97.00 105 GLN A O 1
ATOM 839 N N . LEU A 1 106 ? -10.216 6.260 1.506 1.00 96.50 106 LEU A N 1
ATOM 840 C CA . LEU A 1 106 ? -9.112 5.409 1.075 1.00 96.50 106 LEU A CA 1
ATOM 841 C C . LEU A 1 106 ? -9.243 3.997 1.649 1.00 96.50 106 LEU A C 1
ATOM 843 O O . LEU A 1 106 ? -9.162 3.035 0.890 1.00 96.50 106 LEU A O 1
ATOM 847 N N . ILE A 1 107 ? -9.501 3.860 2.953 1.00 94.94 107 ILE A N 1
ATOM 848 C CA . ILE A 1 107 ? -9.683 2.543 3.582 1.00 94.94 107 ILE A CA 1
ATOM 849 C C . ILE A 1 107 ? -10.834 1.782 2.921 1.00 94.94 107 ILE A C 1
ATOM 851 O O . ILE A 1 107 ? -10.652 0.635 2.519 1.00 94.94 107 ILE A O 1
ATOM 855 N N . LYS A 1 108 ? -11.991 2.426 2.728 1.00 95.19 108 LYS A N 1
ATOM 856 C CA . LYS A 1 108 ? -13.143 1.804 2.055 1.00 95.19 108 LYS A CA 1
ATOM 857 C C . LYS A 1 108 ? -12.806 1.350 0.640 1.00 95.19 108 LYS A C 1
ATOM 859 O O . LYS A 1 108 ? -13.175 0.248 0.248 1.00 95.19 108 LYS A O 1
ATOM 864 N N . LEU A 1 109 ? -12.099 2.181 -0.126 1.00 95.56 109 LEU A N 1
ATOM 865 C CA . LEU A 1 109 ? -11.671 1.831 -1.477 1.00 95.56 109 LEU A CA 1
ATOM 866 C C . LEU A 1 109 ? -10.765 0.594 -1.457 1.00 95.56 109 LEU A C 1
ATOM 868 O O . LEU A 1 109 ? -11.003 -0.357 -2.196 1.00 95.56 109 LEU A O 1
ATOM 872 N N . LEU A 1 110 ? -9.760 0.579 -0.584 1.00 94.75 110 LEU A N 1
ATOM 873 C CA . LEU A 1 110 ? -8.844 -0.550 -0.467 1.00 94.75 110 LEU A CA 1
ATOM 874 C C . LEU A 1 110 ? -9.568 -1.834 -0.032 1.00 94.75 110 LEU A C 1
ATOM 876 O O . LEU A 1 110 ? -9.276 -2.897 -0.571 1.00 94.75 110 LEU A O 1
ATOM 880 N N . GLN A 1 111 ? -10.548 -1.742 0.873 1.00 92.50 111 GLN A N 1
ATOM 881 C CA . GLN A 1 111 ? -11.391 -2.875 1.272 1.00 92.50 111 GLN A CA 1
ATOM 882 C C . GLN A 1 111 ? -12.214 -3.432 0.102 1.00 92.50 111 GLN A C 1
ATOM 884 O O . GLN A 1 111 ? -12.290 -4.648 -0.061 1.00 92.50 111 GLN A O 1
ATOM 889 N N . VAL A 1 112 ? -12.794 -2.567 -0.741 1.00 93.94 112 VAL A N 1
ATOM 890 C CA . VAL A 1 112 ? -13.566 -2.983 -1.930 1.00 93.94 112 VAL A CA 1
ATOM 891 C C . VAL A 1 112 ? -12.690 -3.730 -2.940 1.00 93.94 112 VAL A C 1
ATOM 893 O O . VAL A 1 112 ? -13.152 -4.683 -3.563 1.00 93.94 112 VAL A O 1
ATOM 896 N N . TYR A 1 113 ? -11.424 -3.336 -3.082 1.00 92.44 113 TYR A N 1
ATOM 897 C CA . TYR A 1 113 ? -10.483 -3.927 -4.039 1.00 92.44 113 TYR A CA 1
ATOM 898 C C . TYR A 1 113 ? -9.453 -4.868 -3.397 1.00 92.44 113 TYR A C 1
ATOM 900 O O . TYR A 1 113 ? -8.419 -5.143 -4.005 1.00 92.44 113 TYR A O 1
ATOM 908 N N . LYS A 1 114 ? -9.714 -5.393 -2.193 1.00 88.69 114 LYS A N 1
ATOM 909 C CA . LYS A 1 114 ? -8.749 -6.217 -1.439 1.00 88.69 114 LYS A CA 1
ATOM 910 C C . LYS A 1 114 ? -8.246 -7.457 -2.198 1.00 88.69 114 LYS A C 1
ATOM 912 O O . LYS A 1 114 ? -7.099 -7.855 -2.012 1.00 88.69 114 LYS A O 1
ATOM 917 N N . GLU A 1 115 ? -9.076 -8.003 -3.089 1.00 87.25 115 GLU A N 1
ATOM 918 C CA . GLU A 1 115 ? -8.780 -9.180 -3.924 1.00 87.25 115 GLU A CA 1
ATOM 919 C C . GLU A 1 115 ? -7.890 -8.865 -5.142 1.00 87.25 115 GLU A C 1
ATOM 921 O O . GLU A 1 115 ? -7.358 -9.773 -5.773 1.00 87.25 115 GLU A O 1
ATOM 926 N N . VAL A 1 116 ? -7.719 -7.586 -5.503 1.00 88.19 116 VAL A N 1
ATOM 927 C CA . VAL A 1 116 ? -6.873 -7.174 -6.642 1.00 88.19 116 VAL A CA 1
ATOM 928 C C . VAL A 1 116 ? -5.387 -7.207 -6.273 1.00 88.19 116 VAL A C 1
ATOM 930 O O . VAL A 1 116 ? -4.524 -7.316 -7.144 1.00 88.19 116 VAL A O 1
ATOM 933 N N . PHE A 1 117 ? -5.069 -7.100 -4.983 1.00 87.50 117 PHE A N 1
ATOM 934 C CA . PHE A 1 117 ? -3.693 -7.066 -4.510 1.00 87.50 117 PHE A CA 1
ATOM 935 C C . PHE A 1 117 ? -3.136 -8.476 -4.333 1.00 87.50 117 PHE A C 1
ATOM 937 O O . PHE A 1 117 ? -3.739 -9.335 -3.692 1.00 87.50 117 PHE A O 1
ATOM 944 N N . ALA A 1 118 ? -1.930 -8.697 -4.852 1.00 87.75 118 ALA A N 1
ATOM 945 C CA . ALA A 1 118 ? -1.194 -9.922 -4.601 1.00 87.75 118 ALA A CA 1
ATOM 946 C C . ALA A 1 118 ? -0.467 -9.831 -3.255 1.00 87.75 118 ALA A C 1
ATOM 948 O O . ALA A 1 118 ? 0.598 -9.227 -3.135 1.00 87.75 118 ALA A O 1
ATOM 949 N N . TRP A 1 119 ? -1.067 -10.440 -2.236 1.00 86.88 119 TRP A N 1
ATOM 950 C CA . TRP A 1 119 ? -0.522 -10.507 -0.877 1.00 86.88 119 TRP A CA 1
ATOM 951 C C . TRP A 1 119 ? 0.707 -11.410 -0.757 1.00 86.88 119 TRP A C 1
ATOM 953 O O . TRP A 1 119 ? 1.476 -11.281 0.193 1.00 86.88 119 TRP A O 1
ATOM 963 N N . ALA A 1 120 ? 0.897 -12.299 -1.730 1.00 82.62 120 ALA A N 1
ATOM 964 C CA . ALA A 1 120 ? 2.036 -13.190 -1.819 1.00 82.62 120 ALA A CA 1
ATOM 965 C C . ALA A 1 120 ? 2.513 -13.290 -3.283 1.00 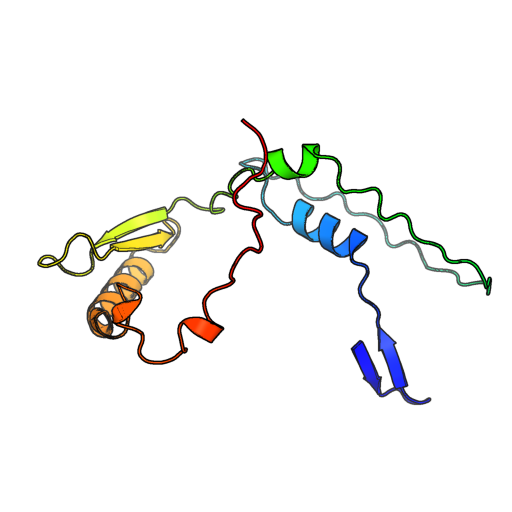82.62 120 ALA A C 1
ATOM 967 O O . ALA A 1 120 ? 1.687 -13.166 -4.199 1.00 82.62 120 ALA A O 1
ATOM 968 N N . PRO A 1 121 ? 3.822 -13.489 -3.532 1.00 75.75 121 PRO A N 1
ATOM 969 C CA . PRO A 1 121 ? 4.375 -13.593 -4.885 1.00 75.75 121 PRO A CA 1
ATOM 970 C C . PRO A 1 121 ? 3.701 -14.661 -5.752 1.00 75.75 121 PRO A C 1
ATOM 972 O O . PRO A 1 121 ? 3.581 -14.488 -6.962 1.00 75.75 121 PRO A O 1
ATOM 975 N N . GLU A 1 122 ? 3.215 -15.735 -5.135 1.00 79.00 122 GLU A N 1
ATOM 976 C CA . GLU A 1 122 ? 2.549 -16.864 -5.787 1.00 79.00 122 GLU A CA 1
ATOM 977 C C . GLU A 1 122 ? 1.231 -16.455 -6.466 1.00 79.00 122 GLU A C 1
ATOM 979 O O . GLU A 1 122 ? 0.792 -17.106 -7.411 1.00 79.00 122 GLU A O 1
ATOM 984 N N . VAL A 1 123 ? 0.613 -15.358 -6.014 1.00 79.12 123 VAL A N 1
ATOM 985 C CA . VAL A 1 123 ? -0.662 -14.830 -6.530 1.00 79.12 123 VAL A CA 1
ATOM 986 C C . VAL A 1 123 ? -0.447 -13.866 -7.710 1.00 79.12 123 VAL A C 1
ATOM 988 O O . VAL A 1 123 ? -1.412 -13.353 -8.268 1.00 79.12 123 VAL A O 1
ATOM 991 N N . MET A 1 124 ? 0.798 -13.621 -8.143 1.00 78.38 124 MET A N 1
ATOM 992 C CA . MET A 1 124 ? 1.108 -12.828 -9.344 1.00 78.38 124 MET A CA 1
ATOM 993 C C . MET A 1 124 ? 1.447 -13.727 -10.549 1.00 78.38 124 MET A C 1
ATOM 995 O O . MET A 1 124 ? 2.626 -13.901 -10.867 1.00 78.38 124 MET A O 1
ATOM 999 N N . PRO A 1 125 ? 0.454 -14.275 -11.280 1.00 66.75 125 PRO A N 1
ATOM 1000 C CA . PRO A 1 125 ? 0.703 -15.004 -12.515 1.00 66.75 125 PRO A CA 1
ATOM 1001 C C . PRO A 1 125 ? 1.002 -13.992 -13.624 1.00 66.75 125 PRO A C 1
ATOM 1003 O O . PRO A 1 125 ? 0.103 -13.490 -14.294 1.00 66.75 125 PRO A O 1
ATOM 1006 N N . GLY A 1 126 ? 2.267 -13.629 -13.799 1.00 73.44 126 GLY A N 1
ATOM 1007 C CA . GLY A 1 126 ? 2.621 -12.667 -14.840 1.00 73.44 126 GLY A CA 1
ATOM 1008 C C . GLY A 1 126 ? 4.055 -12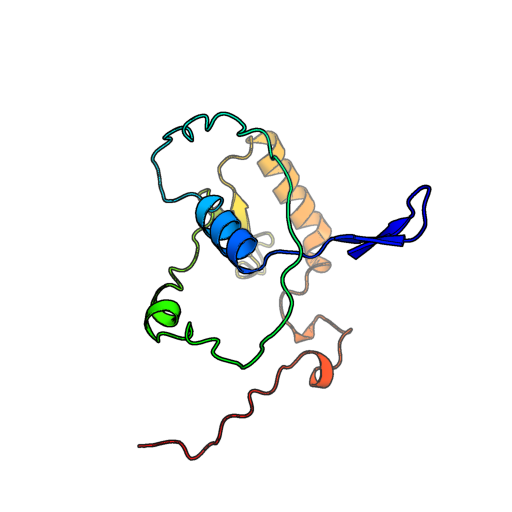.775 -15.308 1.00 73.44 126 GLY A C 1
ATOM 1009 O O . GLY A 1 126 ? 4.300 -12.988 -16.492 1.00 73.44 126 GLY A O 1
ATOM 1010 N N . VAL A 1 127 ? 5.005 -12.616 -14.391 1.00 71.00 127 VAL A N 1
ATOM 1011 C CA . VAL A 1 127 ? 6.424 -12.577 -14.746 1.00 71.00 127 VAL A CA 1
ATOM 1012 C C . VAL A 1 127 ? 7.057 -13.910 -14.392 1.00 71.00 127 VAL A C 1
ATOM 1014 O O . VAL A 1 127 ? 6.979 -14.346 -13.246 1.00 71.00 127 VAL A O 1
ATOM 1017 N N . ASP A 1 128 ? 7.682 -14.543 -15.383 1.00 76.50 128 ASP A N 1
ATOM 1018 C CA . ASP A 1 128 ? 8.508 -15.726 -15.168 1.00 76.50 128 ASP A CA 1
ATOM 1019 C C . ASP A 1 128 ? 9.549 -15.421 -14.082 1.00 76.50 128 ASP A C 1
ATOM 1021 O O . ASP A 1 128 ? 10.252 -14.405 -14.137 1.00 76.50 128 ASP A O 1
ATOM 1025 N N . ALA A 1 129 ? 9.633 -16.288 -13.077 1.00 70.81 129 ALA A N 1
ATOM 1026 C CA . ALA A 1 129 ? 10.571 -16.143 -11.979 1.00 70.81 129 ALA A CA 1
ATOM 1027 C C . ALA A 1 129 ? 12.022 -16.052 -12.484 1.00 70.81 129 ALA A C 1
ATOM 1029 O O . ALA A 1 129 ? 12.810 -15.302 -11.913 1.00 70.81 129 ALA A O 1
ATOM 1030 N N . ASP A 1 130 ? 12.370 -16.715 -13.591 1.00 72.69 130 ASP A N 1
ATOM 1031 C CA . ASP A 1 130 ? 13.704 -16.598 -14.190 1.00 72.69 130 ASP A CA 1
ATOM 1032 C C . ASP A 1 130 ? 13.987 -15.207 -14.791 1.00 72.69 130 ASP A C 1
ATOM 1034 O O . ASP A 1 130 ? 15.151 -14.829 -14.940 1.00 72.69 130 ASP A O 1
ATOM 1038 N N . ILE A 1 131 ? 12.949 -14.416 -15.086 1.00 71.31 131 ILE A N 1
ATOM 1039 C CA . ILE A 1 131 ? 13.061 -13.015 -15.526 1.00 71.31 131 ILE A CA 1
ATOM 1040 C C . ILE A 1 131 ? 13.020 -12.059 -14.323 1.00 71.31 131 ILE A C 1
ATOM 1042 O O . ILE A 1 131 ? 13.746 -11.065 -14.302 1.00 71.31 131 ILE A O 1
ATOM 1046 N N . ALA A 1 132 ? 12.177 -12.336 -13.323 1.00 70.56 132 ALA A N 1
ATOM 1047 C CA . ALA A 1 132 ? 11.988 -11.470 -12.156 1.00 70.56 132 ALA A CA 1
ATOM 1048 C C . ALA A 1 132 ? 13.105 -11.592 -11.104 1.00 70.56 132 ALA A C 1
ATOM 1050 O O . ALA A 1 132 ? 13.362 -10.644 -10.358 1.00 70.56 132 ALA A O 1
ATOM 1051 N N . ILE A 1 133 ? 13.760 -12.754 -11.011 1.00 74.69 133 ILE A N 1
ATOM 1052 C CA . ILE A 1 133 ? 14.780 -13.019 -9.997 1.00 74.69 133 ILE A CA 1
ATOM 1053 C C . ILE A 1 133 ? 16.150 -12.585 -10.518 1.00 74.69 133 ILE A C 1
ATOM 1055 O O . ILE A 1 133 ? 16.750 -13.206 -11.395 1.00 74.69 133 ILE A O 1
ATOM 1059 N N . HIS A 1 134 ? 16.718 -11.559 -9.890 1.00 74.31 134 HIS A N 1
ATOM 1060 C CA . HIS A 1 134 ? 18.135 -11.258 -10.041 1.00 74.31 134 HIS A CA 1
ATOM 1061 C C . HIS A 1 134 ? 18.974 -12.283 -9.269 1.00 74.31 134 HIS A C 1
ATOM 1063 O O . HIS A 1 134 ? 19.071 -12.235 -8.043 1.00 74.31 134 HIS A O 1
ATOM 1069 N N . LYS A 1 135 ? 19.611 -13.210 -9.994 1.00 74.00 135 LYS A N 1
ATOM 1070 C CA . LYS A 1 135 ? 20.602 -14.133 -9.426 1.00 74.00 135 LYS A CA 1
ATOM 1071 C C . LYS A 1 135 ? 21.892 -13.354 -9.166 1.00 74.00 135 LYS A C 1
ATOM 1073 O O . LYS A 1 135 ? 22.574 -12.930 -10.098 1.00 74.00 135 LYS A O 1
ATOM 1078 N N . LEU A 1 136 ? 22.206 -13.125 -7.892 1.00 77.75 136 LEU A N 1
ATOM 1079 C CA . LEU A 1 136 ? 23.487 -12.548 -7.501 1.00 77.75 136 LEU A CA 1
ATOM 1080 C C . LEU A 1 136 ? 24.568 -13.593 -7.806 1.00 77.75 136 LEU A C 1
ATOM 1082 O O . LEU A 1 136 ? 24.493 -14.717 -7.315 1.00 77.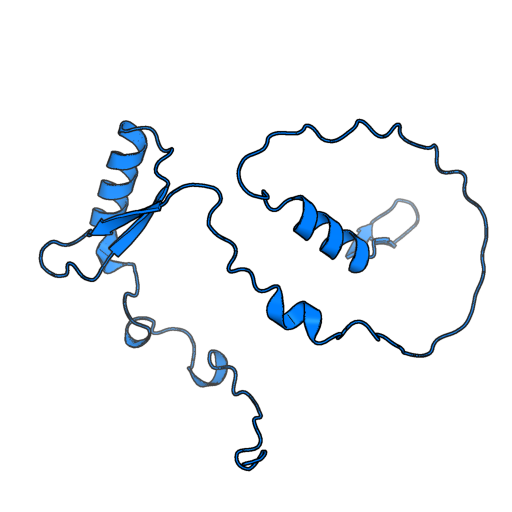75 136 LEU A O 1
ATOM 1086 N N . HIS A 1 137 ? 25.552 -13.245 -8.635 1.00 68.88 137 HIS A N 1
ATOM 1087 C CA . HIS A 1 137 ? 26.690 -14.122 -8.903 1.00 68.88 137 HIS A CA 1
ATOM 1088 C C . HIS A 1 137 ? 27.632 -14.055 -7.695 1.00 68.88 137 HIS A C 1
ATOM 1090 O O . HIS A 1 137 ? 28.602 -13.299 -7.687 1.00 68.88 137 HIS A O 1
ATOM 1096 N N . VAL A 1 138 ? 27.269 -14.763 -6.626 1.00 76.31 138 VAL A N 1
ATOM 1097 C CA . VAL A 1 138 ? 28.078 -14.866 -5.411 1.00 76.31 138 VAL A CA 1
ATOM 1098 C C . VAL A 1 138 ? 28.886 -16.140 -5.506 1.00 76.31 138 VAL A C 1
ATOM 1100 O O . VAL A 1 138 ? 28.326 -17.209 -5.737 1.00 76.31 138 VAL A O 1
ATOM 1103 N N . ASP A 1 139 ? 30.194 -16.014 -5.336 1.00 74.06 139 ASP A N 1
ATOM 1104 C CA . ASP A 1 139 ? 31.069 -17.166 -5.194 1.00 74.06 139 ASP A CA 1
ATOM 1105 C C . ASP A 1 139 ? 30.738 -17.855 -3.855 1.00 74.06 139 ASP A C 1
ATOM 1107 O O . ASP A 1 139 ? 30.865 -17.216 -2.804 1.00 74.06 139 ASP A O 1
ATOM 1111 N N . PRO A 1 140 ? 30.263 -19.115 -3.844 1.00 68.19 140 PRO A N 1
ATOM 1112 C CA . PRO A 1 140 ? 29.850 -19.785 -2.611 1.00 68.19 140 PRO A CA 1
ATOM 1113 C C . PRO A 1 140 ? 31.018 -20.079 -1.655 1.00 68.19 140 PRO A C 1
ATOM 1115 O O . PRO A 1 140 ? 30.781 -20.551 -0.546 1.00 68.19 140 PRO A O 1
ATOM 1118 N N . VAL A 1 141 ? 32.266 -19.811 -2.060 1.00 72.25 141 VAL A N 1
ATOM 1119 C CA . VAL A 1 141 ? 33.486 -20.187 -1.322 1.00 72.25 141 VAL A CA 1
ATOM 1120 C C . VAL A 1 141 ? 34.276 -18.973 -0.789 1.00 72.25 141 VAL A C 1
ATOM 1122 O O . VAL A 1 141 ? 35.446 -19.081 -0.432 1.00 72.25 141 VAL A O 1
ATOM 1125 N N . GLY A 1 142 ? 33.660 -17.791 -0.701 1.00 58.78 142 GLY A N 1
ATOM 1126 C CA . GLY A 1 142 ? 34.325 -16.577 -0.212 1.00 58.78 142 GLY A CA 1
ATOM 1127 C C . GLY A 1 142 ? 34.472 -16.487 1.318 1.00 58.78 142 GLY A C 1
ATOM 1128 O O . GLY A 1 142 ? 33.576 -15.964 1.971 1.00 58.78 142 GLY A O 1
ATOM 1129 N N . ASN A 1 143 ? 35.637 -16.907 1.833 1.00 51.69 143 ASN A N 1
ATOM 1130 C CA . ASN A 1 143 ? 36.261 -16.634 3.148 1.00 51.69 143 ASN A CA 1
ATOM 1131 C C . ASN A 1 143 ? 35.471 -16.945 4.443 1.00 51.69 143 ASN A C 1
ATOM 1133 O O . ASN A 1 143 ? 34.671 -16.133 4.911 1.00 51.69 143 ASN A O 1
ATOM 1137 N N . GLN A 1 144 ? 35.847 -18.056 5.094 1.00 44.97 144 GLN A N 1
ATOM 1138 C CA . GLN A 1 144 ? 35.864 -18.191 6.562 1.00 44.97 144 GLN A CA 1
ATOM 1139 C C . GLN A 1 144 ? 37.256 -17.854 7.097 1.00 44.97 144 GLN A C 1
ATOM 1141 O O . GLN A 1 144 ? 38.238 -18.186 6.393 1.00 44.97 144 GLN A O 1
#

Sequence (144 aa):
MKFPTTGGVGEALGDQKRNRVCYQLSVPRGSSLKEPPKKKRHKRNSPGIMKTTHPLADQDNSPQERESLKKRSPHEELEVVSLNEEEPEKTFRIGTQLSPEHHNQLIKLLQVYKEVFAWAPEVMPGVDADIAIHKLHVDPVGNQ